Protein AF-A0A8J7CF64-F1 (afdb_monomer_lite)

Radius of gyration: 15.75 Å; chains: 1; bounding box: 37×19×43 Å

pLDDT: mean 83.16, std 11.89, range [47.0, 97.69]

Foldseek 3Di:
DVPVLLVCLVDPCSLLPLVLLPPLCCQVVHDRSHPPDDVVSSVVSNVVVVVVVVVVVCVVVVVVVVVD

Secondary structure (DSSP, 8-state):
-HHHHHHHTTSTTGGGSHHHHH-GGGGTSSS-SSTT--HHHHHHHHHHHHHHHHHHHHHHHHHHHTT-

Structure (mmCIF, N/CA/C/O backbone):
data_AF-A0A8J7CF64-F1
#
_entry.id   AF-A0A8J7CF64-F1
#
loop_
_atom_sit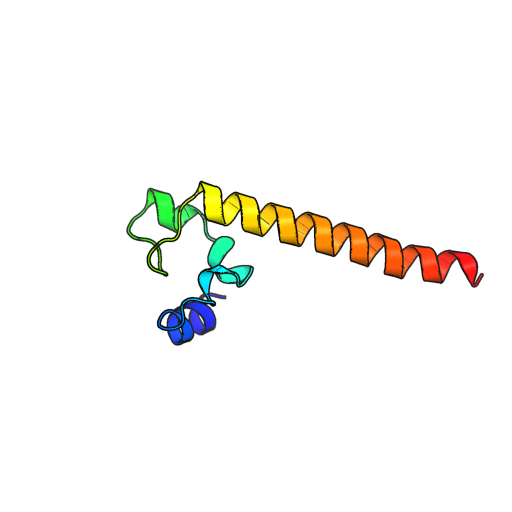e.group_PDB
_atom_site.id
_atom_site.type_symbol
_atom_site.label_atom_id
_atom_site.label_alt_id
_atom_site.label_comp_id
_atom_site.label_asym_id
_atom_site.label_entity_id
_atom_site.label_seq_id
_atom_site.pdbx_PDB_ins_code
_atom_site.Cartn_x
_atom_site.Cartn_y
_atom_site.Cartn_z
_atom_site.occupancy
_atom_site.B_iso_or_equiv
_atom_site.auth_seq_id
_atom_site.auth_comp_id
_atom_site.auth_asym_id
_atom_site.auth_atom_id
_atom_site.pdbx_PDB_model_num
ATOM 1 N N . GLY A 1 1 ? 6.363 -12.669 7.231 1.00 56.16 1 GLY A N 1
ATOM 2 C CA . GLY A 1 1 ? 6.263 -11.196 7.210 1.00 56.16 1 GLY A CA 1
ATOM 3 C C . GLY A 1 1 ? 5.470 -10.584 8.363 1.00 56.16 1 GLY A C 1
ATOM 4 O O . GLY A 1 1 ? 5.471 -9.366 8.454 1.00 56.16 1 GLY A O 1
ATOM 5 N N . SER A 1 2 ? 4.811 -11.351 9.249 1.00 64.50 2 SER A N 1
ATOM 6 C CA . SER A 1 2 ? 3.896 -10.771 10.253 1.00 64.50 2 SER A CA 1
ATOM 7 C C . SER A 1 2 ? 4.557 -10.299 11.555 1.00 64.50 2 SER A C 1
ATOM 9 O O . SER A 1 2 ? 3.973 -9.482 12.254 1.00 64.50 2 SER A O 1
ATOM 11 N N . THR A 1 3 ? 5.781 -10.730 11.879 1.00 76.44 3 THR A N 1
ATOM 12 C CA . THR A 1 3 ? 6.452 -10.379 13.147 1.00 76.44 3 THR A CA 1
ATOM 13 C C . THR A 1 3 ? 6.787 -8.891 13.267 1.00 76.44 3 THR A C 1
ATOM 15 O O . THR A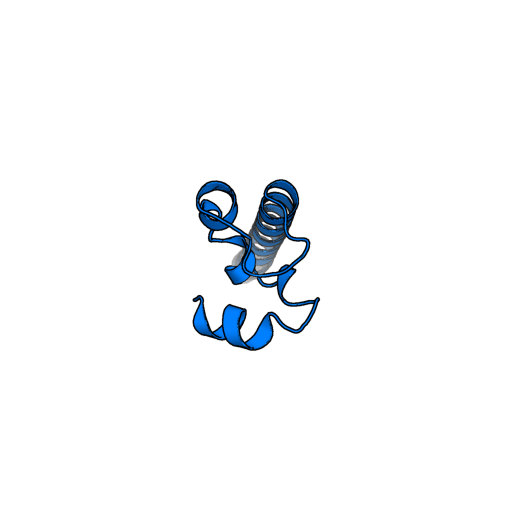 1 3 ? 6.598 -8.306 14.329 1.00 76.44 3 THR A O 1
ATOM 18 N N . ILE A 1 4 ? 7.228 -8.252 12.178 1.00 75.81 4 ILE A N 1
ATOM 19 C CA . ILE A 1 4 ? 7.540 -6.811 12.162 1.00 75.81 4 ILE A CA 1
ATOM 20 C C . ILE A 1 4 ? 6.257 -5.974 12.219 1.00 75.81 4 ILE A C 1
ATOM 22 O O . ILE A 1 4 ? 6.193 -4.989 12.949 1.00 75.81 4 ILE A O 1
ATOM 26 N N . VAL A 1 5 ? 5.218 -6.385 11.485 1.00 78.19 5 VAL A N 1
ATOM 27 C CA . VAL A 1 5 ? 3.922 -5.689 11.469 1.00 78.19 5 VAL A CA 1
ATOM 28 C C . VAL A 1 5 ? 3.249 -5.775 12.842 1.00 78.19 5 VAL A C 1
ATOM 30 O O . VAL A 1 5 ? 2.781 -4.762 13.349 1.00 78.19 5 VAL A O 1
ATOM 33 N N . ALA A 1 6 ? 3.277 -6.946 13.486 1.00 78.75 6 ALA A N 1
ATOM 34 C CA . ALA A 1 6 ? 2.734 -7.137 14.830 1.00 78.75 6 ALA A CA 1
ATOM 35 C C . ALA A 1 6 ? 3.497 -6.332 15.897 1.00 78.75 6 ALA A C 1
ATOM 37 O O . ALA A 1 6 ? 2.880 -5.730 16.770 1.00 78.75 6 ALA A O 1
ATOM 38 N N . ALA A 1 7 ? 4.831 -6.266 15.819 1.00 81.38 7 ALA A N 1
ATOM 39 C CA . ALA A 1 7 ? 5.641 -5.506 16.776 1.00 81.38 7 ALA A CA 1
ATOM 40 C C . ALA A 1 7 ? 5.420 -3.984 16.688 1.00 81.38 7 ALA A C 1
ATOM 42 O O . ALA A 1 7 ? 5.627 -3.263 17.669 1.00 81.38 7 ALA A O 1
ATOM 43 N N . LEU A 1 8 ? 5.021 -3.497 15.512 1.00 81.81 8 LEU A N 1
ATOM 44 C CA . LEU A 1 8 ? 4.868 -2.076 15.219 1.00 81.81 8 LEU A CA 1
ATOM 45 C C . LEU A 1 8 ? 3.402 -1.633 15.110 1.00 81.81 8 LEU A C 1
ATOM 47 O O . LEU A 1 8 ? 3.168 -0.443 14.929 1.00 81.81 8 LEU A O 1
ATOM 51 N N . SER A 1 9 ? 2.421 -2.526 15.271 1.00 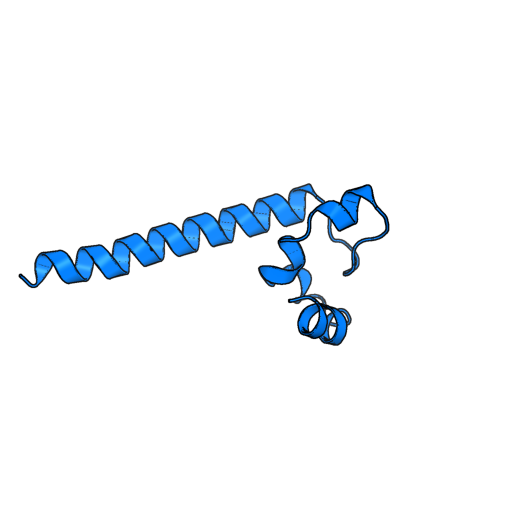80.50 9 SER A N 1
ATOM 52 C CA . SER A 1 9 ? 0.984 -2.222 15.116 1.00 80.50 9 SER A CA 1
ATOM 53 C C . SER A 1 9 ? 0.496 -1.042 15.967 1.00 80.50 9 SER A C 1
ATOM 55 O O . SER A 1 9 ? -0.444 -0.355 15.582 1.00 80.50 9 SER A O 1
ATOM 57 N N . ARG A 1 10 ? 1.191 -0.746 17.077 1.00 80.81 10 ARG A N 1
ATOM 58 C CA . ARG A 1 10 ? 0.986 0.449 17.917 1.00 80.81 10 ARG A CA 1
ATOM 59 C C . ARG A 1 10 ? 1.193 1.785 17.194 1.00 80.81 10 ARG A C 1
ATOM 61 O O . ARG A 1 10 ? 0.773 2.818 17.704 1.00 80.81 10 ARG A O 1
ATOM 68 N N . TYR A 1 11 ? 1.869 1.798 16.047 1.00 84.56 11 TYR A N 1
ATOM 69 C CA . TYR A 1 11 ? 2.126 3.010 15.281 1.00 84.56 11 TYR A CA 1
ATOM 70 C C . TYR A 1 11 ? 1.176 3.119 14.087 1.00 84.56 11 TYR A C 1
ATOM 72 O O . TYR A 1 11 ? 1.163 2.271 13.196 1.00 84.56 11 TYR A O 1
ATOM 80 N N . GLY A 1 12 ? 0.449 4.235 14.005 1.00 81.56 12 GLY A N 1
ATOM 81 C CA . GLY A 1 12 ? -0.571 4.457 12.975 1.00 81.56 12 GLY A CA 1
ATOM 82 C C . GLY A 1 12 ? -0.064 4.506 11.528 1.00 81.56 12 GLY A C 1
ATOM 83 O O . GLY A 1 12 ? -0.876 4.465 10.610 1.00 81.56 12 GLY A O 1
ATOM 84 N N . TRP A 1 13 ? 1.250 4.578 11.291 1.00 86.50 13 TRP A N 1
ATOM 85 C CA . TRP A 1 13 ? 1.837 4.529 9.946 1.00 86.50 13 TRP A CA 1
ATOM 86 C C . TRP A 1 13 ? 2.025 3.097 9.422 1.00 86.50 13 TRP A C 1
ATOM 88 O O . TRP A 1 13 ? 2.181 2.905 8.216 1.00 86.50 13 TRP A O 1
ATOM 98 N N . VAL A 1 14 ? 1.962 2.079 10.290 1.00 88.69 14 VAL A N 1
ATOM 99 C CA . VAL A 1 14 ? 2.181 0.672 9.908 1.00 88.69 14 VAL A CA 1
ATOM 100 C C . VAL A 1 14 ? 1.145 0.167 8.915 1.00 88.69 14 VAL A C 1
ATOM 102 O O . VAL A 1 14 ? 1.472 -0.660 8.065 1.00 88.69 14 VAL A O 1
ATOM 105 N N . LYS A 1 15 ? -0.061 0.743 8.928 1.00 86.25 15 LYS A N 1
ATOM 106 C CA . LYS A 1 15 ? -1.092 0.482 7.917 1.00 86.25 15 LYS A CA 1
ATOM 107 C C . LYS A 1 15 ? -0.636 0.769 6.480 1.00 86.25 15 LYS A C 1
ATOM 109 O O . LYS A 1 15 ? -1.228 0.234 5.558 1.00 86.25 15 LYS A O 1
ATOM 114 N N . TYR A 1 16 ? 0.413 1.565 6.253 1.00 90.19 16 TYR A N 1
ATOM 115 C CA . TYR A 1 16 ? 0.947 1.839 4.908 1.00 90.19 16 TYR A CA 1
ATOM 116 C C . TYR A 1 16 ? 2.113 0.926 4.502 1.00 90.19 16 TYR A C 1
ATOM 118 O O . TYR A 1 16 ? 2.599 1.013 3.371 1.00 90.19 16 TYR A O 1
ATOM 126 N N . ILE A 1 17 ? 2.583 0.043 5.391 1.00 89.75 17 ILE A N 1
ATOM 127 C CA . ILE A 1 17 ? 3.593 -0.957 5.035 1.00 89.75 17 ILE A CA 1
ATOM 128 C C . ILE A 1 17 ? 2.956 -1.967 4.080 1.00 89.75 17 ILE A C 1
ATOM 130 O O . ILE A 1 17 ? 1.885 -2.509 4.357 1.00 89.75 17 ILE A O 1
ATOM 134 N N . LEU A 1 18 ? 3.642 -2.273 2.976 1.00 89.31 18 LEU A N 1
ATOM 135 C CA . LEU A 1 18 ? 3.165 -3.224 1.968 1.00 89.31 18 LEU A CA 1
ATOM 136 C C . LEU A 1 18 ? 2.718 -4.557 2.593 1.00 89.31 18 LEU A C 1
ATOM 138 O O . LEU A 1 18 ? 1.605 -5.021 2.353 1.00 89.31 18 LEU A O 1
ATOM 142 N N . PHE A 1 19 ? 3.562 -5.119 3.461 1.00 87.06 19 PHE A N 1
ATOM 143 C CA . PHE A 1 19 ? 3.325 -6.400 4.127 1.00 87.06 19 PHE A CA 1
ATOM 144 C C . PHE A 1 19 ? 2.131 -6.402 5.088 1.00 87.06 19 PHE A C 1
ATOM 146 O O . PHE A 1 19 ? 1.565 -7.464 5.328 1.00 87.06 19 PHE A O 1
ATOM 153 N N . ALA A 1 20 ? 1.720 -5.243 5.613 1.00 87.56 20 ALA A N 1
ATOM 154 C CA . ALA A 1 20 ? 0.518 -5.139 6.443 1.00 87.56 20 ALA A CA 1
ATOM 155 C C . ALA A 1 20 ? -0.772 -5.309 5.618 1.00 87.56 20 ALA A C 1
ATOM 157 O O . ALA A 1 20 ? -1.800 -5.715 6.153 1.00 87.56 20 ALA A O 1
ATOM 158 N N . ASN A 1 21 ? -0.706 -5.043 4.308 1.00 90.00 21 ASN A N 1
ATOM 159 C CA . ASN A 1 21 ? -1.846 -5.058 3.389 1.00 90.00 21 ASN A CA 1
ATOM 160 C C . ASN A 1 21 ? -1.900 -6.308 2.499 1.00 90.00 21 ASN A C 1
ATOM 162 O O . ASN A 1 21 ? -2.870 -6.486 1.772 1.00 90.00 21 ASN A O 1
ATOM 166 N N . THR A 1 22 ? -0.867 -7.160 2.521 1.00 88.19 22 THR A N 1
ATOM 167 C CA . THR A 1 22 ? -0.779 -8.338 1.638 1.00 88.19 22 THR A CA 1
ATOM 168 C C . THR A 1 22 ? -1.674 -9.488 2.098 1.00 88.19 22 THR A C 1
ATOM 170 O O . THR A 1 22 ? -2.159 -10.253 1.269 1.00 88.19 22 THR A O 1
ATOM 173 N N . ASP A 1 23 ? -1.906 -9.625 3.407 1.00 87.31 23 ASP A N 1
ATOM 174 C CA . ASP A 1 23 ? -2.810 -10.650 3.927 1.00 87.31 23 ASP A CA 1
ATOM 175 C C . ASP A 1 23 ? -4.243 -10.115 3.980 1.00 87.31 23 ASP A C 1
ATOM 177 O O . ASP A 1 23 ? -4.636 -9.454 4.936 1.00 87.31 23 ASP A O 1
ATOM 181 N N . LEU A 1 24 ? -5.028 -10.371 2.933 1.00 87.50 24 LEU A N 1
ATOM 182 C CA . LEU A 1 24 ? -6.428 -9.935 2.865 1.00 87.50 24 LEU A CA 1
ATOM 183 C C . LEU A 1 24 ? -7.383 -10.863 3.628 1.00 87.50 24 LEU A C 1
ATOM 185 O O . LEU A 1 24 ? -8.525 -10.484 3.881 1.00 87.50 24 LEU A O 1
ATOM 189 N N . ARG A 1 25 ? -6.931 -12.058 4.032 1.00 85.06 25 ARG A N 1
ATOM 190 C CA . ARG A 1 25 ? -7.759 -13.015 4.790 1.00 85.06 25 ARG A CA 1
ATOM 191 C C . ARG A 1 25 ? -8.157 -12.462 6.155 1.00 85.06 25 ARG A C 1
ATOM 193 O O . ARG A 1 25 ? -9.229 -12.781 6.652 1.00 85.06 25 ARG A O 1
ATOM 200 N N . GLN A 1 26 ? -7.362 -11.533 6.692 1.00 83.75 26 GLN A N 1
ATOM 201 C CA . GLN A 1 26 ? -7.662 -10.813 7.932 1.00 83.75 26 GLN A CA 1
ATOM 202 C C . GLN A 1 26 ? -8.999 -10.056 7.909 1.00 83.75 26 GLN A C 1
ATOM 204 O O . GLN A 1 26 ? -9.479 -9.690 8.968 1.00 83.75 26 GLN A O 1
ATOM 209 N N . TYR A 1 27 ? -9.587 -9.798 6.733 1.00 85.56 27 TYR A N 1
ATOM 210 C CA . TYR A 1 27 ? -10.898 -9.150 6.605 1.00 85.56 27 TYR A CA 1
ATOM 211 C C . TYR A 1 27 ? -12.071 -10.135 6.565 1.00 85.56 27 TYR A C 1
ATOM 213 O O . TYR A 1 27 ? -13.219 -9.711 6.676 1.00 85.56 27 TYR A O 1
ATOM 221 N N . PHE A 1 28 ? -11.790 -11.424 6.378 1.00 83.31 28 PHE A N 1
ATOM 222 C CA . PHE A 1 28 ? -12.787 -12.491 6.278 1.00 83.31 28 PHE A CA 1
ATOM 223 C C . PHE A 1 28 ? -12.783 -13.394 7.519 1.00 83.31 28 PHE A C 1
ATOM 225 O O . PHE A 1 28 ? -13.842 -13.861 7.928 1.00 83.31 28 PHE A O 1
ATOM 232 N N . ASP A 1 29 ? -11.618 -13.574 8.147 1.00 79.75 29 ASP A N 1
ATOM 233 C CA . ASP A 1 29 ? -11.413 -14.509 9.260 1.00 79.75 29 ASP A CA 1
ATOM 234 C C . ASP A 1 29 ? -11.381 -13.834 10.653 1.00 79.75 29 ASP A C 1
ATOM 236 O O . ASP A 1 29 ? -11.214 -14.519 11.662 1.00 79.75 29 ASP A O 1
ATOM 240 N N . GLY A 1 30 ? -11.524 -12.502 10.757 1.00 68.62 30 GLY A N 1
ATOM 241 C CA . GLY A 1 30 ? -11.496 -11.801 12.050 1.00 68.62 30 GLY A CA 1
ATOM 242 C C . GLY A 1 30 ? -11.208 -10.297 11.985 1.00 68.62 30 GLY A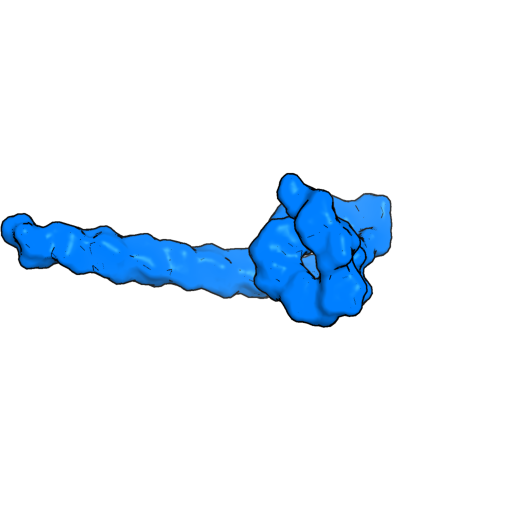 C 1
ATOM 243 O O . GLY A 1 30 ? -11.440 -9.648 10.972 1.00 68.62 30 GLY A O 1
ATOM 244 N N . THR A 1 31 ? -10.744 -9.721 13.102 1.00 69.56 31 THR A N 1
ATOM 245 C CA . THR A 1 31 ? -10.386 -8.295 13.216 1.00 69.56 31 THR A CA 1
ATOM 246 C C . THR A 1 31 ? -9.017 -8.003 12.585 1.00 69.56 31 THR A C 1
ATOM 248 O O . THR A 1 31 ? -8.063 -8.728 12.885 1.00 69.56 31 THR A O 1
ATOM 251 N N . PRO A 1 32 ? -8.876 -6.923 11.793 1.00 73.25 32 PRO A N 1
ATOM 252 C CA . PRO A 1 32 ? -7.596 -6.511 11.220 1.00 73.25 32 PRO A CA 1
ATOM 253 C C . PRO A 1 32 ? -6.509 -6.325 12.284 1.00 73.25 32 PRO A C 1
ATOM 255 O O . PRO A 1 32 ? -6.785 -5.868 13.394 1.00 73.25 32 PRO A O 1
ATOM 258 N N . LEU A 1 33 ? -5.255 -6.619 11.925 1.00 71.00 33 LEU A N 1
ATOM 259 C CA . LEU A 1 33 ? -4.112 -6.518 12.847 1.00 71.00 33 LEU A CA 1
ATOM 260 C C . LEU A 1 33 ? -3.803 -5.068 13.269 1.00 71.00 33 LEU A C 1
ATOM 262 O O . LEU A 1 33 ? -3.125 -4.835 14.270 1.00 71.00 33 LEU A O 1
ATOM 266 N N . VAL A 1 34 ? -4.260 -4.100 12.473 1.00 77.31 34 VAL A N 1
ATOM 267 C CA . VAL A 1 34 ? -4.097 -2.663 12.698 1.00 77.31 34 VAL A CA 1
ATOM 268 C C . VAL A 1 34 ? -5.468 -2.004 12.631 1.00 77.31 34 VAL A C 1
ATOM 270 O O . VAL A 1 34 ? -6.225 -2.192 11.677 1.00 77.31 34 VAL A O 1
ATOM 273 N N . GLU A 1 35 ? -5.776 -1.211 13.651 1.00 75.44 35 GLU A N 1
ATOM 274 C CA . GLU A 1 35 ? -7.061 -0.537 13.785 1.00 75.44 35 GLU A CA 1
ATOM 275 C C . GLU A 1 35 ? -7.297 0.463 12.634 1.00 75.44 35 GLU A C 1
ATOM 277 O O . GLU A 1 35 ? -6.391 1.185 12.205 1.00 75.44 35 GLU A O 1
ATOM 282 N N . GLY A 1 36 ? -8.521 0.487 12.097 1.00 76.81 36 GLY A N 1
ATOM 283 C CA . GLY A 1 36 ? -8.905 1.372 10.989 1.00 76.81 36 GLY A CA 1
ATOM 284 C C . GLY A 1 36 ? -8.487 0.901 9.590 1.00 76.81 36 GLY A C 1
ATOM 285 O O . GLY A 1 36 ? -8.638 1.658 8.630 1.00 76.81 36 GLY A O 1
ATOM 286 N N . MET A 1 37 ? -7.974 -0.324 9.445 1.00 85.75 37 MET A N 1
ATOM 287 C CA . MET A 1 37 ? -7.764 -0.942 8.135 1.00 85.75 37 MET A CA 1
ATOM 288 C C . MET A 1 37 ? -9.065 -1.538 7.578 1.00 85.75 37 MET A C 1
ATOM 290 O O . MET A 1 37 ? -9.809 -2.217 8.282 1.00 85.75 37 MET A O 1
ATOM 294 N N . THR A 1 38 ? -9.326 -1.300 6.292 1.00 89.69 38 THR A N 1
ATOM 295 C CA . THR A 1 38 ? -10.447 -1.885 5.541 1.00 89.69 38 THR A CA 1
ATOM 296 C C . THR A 1 38 ? -9.935 -2.612 4.301 1.00 89.69 38 THR A C 1
ATOM 298 O O . THR A 1 38 ? -8.850 -2.321 3.791 1.00 89.69 38 THR A O 1
ATOM 301 N N . LEU A 1 39 ? -10.748 -3.519 3.755 1.00 89.75 39 LEU A N 1
ATOM 302 C CA . LEU A 1 39 ? -10.412 -4.234 2.522 1.00 89.75 39 LEU A CA 1
ATOM 303 C C . LEU A 1 39 ? -10.118 -3.269 1.356 1.00 89.75 39 LEU A C 1
ATOM 305 O O . LEU A 1 39 ? -9.122 -3.432 0.653 1.00 89.75 39 LEU A O 1
ATOM 309 N N . SER A 1 40 ? -10.928 -2.218 1.192 1.00 91.25 40 SER A N 1
ATOM 310 C CA . SER A 1 40 ? -10.718 -1.192 0.160 1.00 91.25 40 SER A CA 1
ATOM 311 C C . SER A 1 40 ? -9.439 -0.380 0.380 1.00 91.25 40 SER A C 1
ATOM 313 O O . SER A 1 40 ? -8.730 -0.081 -0.585 1.00 91.25 40 SER A O 1
ATOM 315 N N . PHE A 1 41 ? -9.101 -0.067 1.634 1.00 91.94 41 PHE A N 1
ATOM 316 C CA . PHE A 1 41 ? -7.841 0.584 1.982 1.00 91.94 41 PHE A CA 1
ATOM 317 C C . PHE A 1 41 ? -6.642 -0.278 1.563 1.00 91.94 41 PHE A C 1
ATOM 319 O O . PHE A 1 41 ? -5.769 0.210 0.843 1.00 91.94 41 PHE A O 1
ATOM 326 N N . SER A 1 42 ? -6.629 -1.568 1.918 1.00 92.94 42 SER A N 1
ATOM 327 C CA . SER A 1 42 ? -5.525 -2.458 1.537 1.00 92.94 42 SER A CA 1
ATOM 328 C C . SER A 1 42 ? -5.379 -2.616 0.034 1.00 92.94 42 SER A C 1
ATOM 330 O O . SER A 1 42 ? -4.262 -2.515 -0.469 1.00 92.94 42 SER A O 1
ATOM 332 N N . ILE A 1 43 ? -6.481 -2.788 -0.699 1.00 94.75 43 ILE A N 1
ATOM 333 C CA . ILE A 1 43 ? -6.442 -2.860 -2.167 1.00 94.75 43 ILE A CA 1
ATOM 334 C C . ILE A 1 43 ? -5.840 -1.579 -2.757 1.00 94.75 43 ILE A C 1
ATOM 336 O O . ILE A 1 43 ? -4.979 -1.650 -3.632 1.00 94.75 43 ILE A O 1
ATOM 340 N N . THR A 1 44 ? -6.235 -0.411 -2.247 1.00 95.25 44 THR A N 1
ATOM 341 C CA . THR A 1 44 ? -5.714 0.881 -2.718 1.00 95.25 44 THR A CA 1
ATOM 342 C C . THR A 1 44 ? -4.206 1.001 -2.484 1.00 95.25 44 THR A C 1
ATOM 344 O O . THR A 1 44 ? -3.470 1.405 -3.385 1.00 95.25 44 THR A O 1
ATOM 347 N N . VAL A 1 45 ? -3.724 0.605 -1.301 1.00 94.50 45 VAL A N 1
ATOM 348 C CA . VAL A 1 45 ? -2.288 0.602 -0.977 1.00 94.50 45 VAL A CA 1
ATOM 349 C C . VAL A 1 45 ? -1.523 -0.364 -1.884 1.00 94.50 45 VAL A C 1
ATOM 351 O O . VAL A 1 45 ? -0.481 0.006 -2.426 1.00 94.50 45 VAL A O 1
ATOM 354 N N . LEU A 1 46 ? -2.039 -1.578 -2.097 1.00 95.25 46 LEU A N 1
ATOM 355 C CA . LEU A 1 46 ? -1.415 -2.566 -2.981 1.00 95.25 46 LEU A CA 1
ATOM 356 C C . LEU A 1 46 ? -1.307 -2.052 -4.424 1.00 95.25 46 LEU A C 1
ATOM 358 O O . LEU A 1 46 ? -0.243 -2.178 -5.030 1.00 95.25 46 LEU A O 1
ATOM 362 N N . LEU A 1 47 ? -2.363 -1.425 -4.952 1.00 96.94 47 LEU A N 1
ATOM 363 C CA . LEU A 1 47 ? -2.344 -0.807 -6.281 1.00 96.94 47 LEU A CA 1
ATOM 364 C C . LEU A 1 47 ? -1.317 0.328 -6.369 1.00 96.94 47 LEU A C 1
ATOM 366 O O . LEU A 1 47 ? -0.573 0.398 -7.346 1.00 96.94 47 LEU A O 1
ATOM 370 N N . ALA A 1 48 ? -1.225 1.180 -5.345 1.00 97.00 48 ALA A N 1
ATOM 371 C CA . ALA A 1 48 ? -0.233 2.252 -5.308 1.00 97.00 48 ALA A CA 1
ATOM 372 C C . ALA A 1 48 ? 1.202 1.700 -5.377 1.00 97.00 48 ALA A C 1
ATOM 374 O O . ALA A 1 48 ? 1.980 2.125 -6.232 1.00 97.00 48 ALA A O 1
ATOM 375 N N . TYR A 1 49 ? 1.547 0.708 -4.547 1.00 95.75 49 TYR A N 1
ATOM 376 C CA . TYR A 1 49 ? 2.866 0.063 -4.607 1.00 95.75 49 TYR A CA 1
ATOM 377 C C . TYR A 1 49 ? 3.108 -0.653 -5.937 1.00 95.75 49 TYR A C 1
ATOM 379 O O . TYR A 1 49 ? 4.216 -0.581 -6.464 1.00 95.75 49 TYR A O 1
ATOM 387 N N . PHE A 1 50 ? 2.092 -1.305 -6.509 1.00 95.88 50 PHE A N 1
ATOM 388 C CA . PHE A 1 50 ? 2.207 -1.945 -7.818 1.00 95.88 50 PHE A CA 1
ATOM 389 C C . PHE A 1 50 ? 2.584 -0.934 -8.909 1.00 95.88 50 PHE A C 1
ATOM 391 O O . PHE A 1 50 ? 3.526 -1.174 -9.666 1.00 95.88 50 PHE A O 1
ATOM 398 N N . LEU A 1 51 ? 1.909 0.217 -8.960 1.00 97.69 51 LEU A N 1
ATOM 399 C CA . LEU A 1 51 ? 2.224 1.285 -9.912 1.00 97.69 51 LEU A CA 1
ATOM 400 C C . LEU A 1 51 ? 3.621 1.869 -9.675 1.00 97.69 51 LEU A C 1
ATOM 402 O O . LEU A 1 51 ? 4.371 2.050 -10.632 1.00 97.69 51 LEU A O 1
ATOM 406 N N . ILE A 1 52 ? 3.998 2.106 -8.414 1.00 96.81 52 ILE A N 1
ATOM 407 C CA . ILE A 1 52 ? 5.333 2.605 -8.053 1.00 96.81 52 ILE A CA 1
ATOM 408 C C . ILE A 1 52 ? 6.415 1.627 -8.517 1.00 96.81 52 ILE A C 1
ATOM 410 O O . ILE A 1 52 ? 7.375 2.047 -9.158 1.00 96.81 52 ILE A O 1
ATOM 414 N N . PHE A 1 53 ? 6.268 0.329 -8.244 1.00 95.69 53 PHE A N 1
ATOM 415 C CA . PHE A 1 53 ? 7.251 -0.666 -8.670 1.00 95.69 53 PHE A CA 1
ATOM 416 C C . PHE A 1 53 ? 7.324 -0.809 -10.188 1.00 95.69 53 PHE A C 1
ATOM 418 O O . PHE A 1 53 ? 8.426 -0.937 -10.711 1.00 95.69 53 PHE A O 1
ATOM 425 N N . ASN A 1 54 ? 6.200 -0.738 -10.905 1.00 95.44 54 ASN A N 1
ATOM 426 C CA . ASN A 1 54 ? 6.210 -0.759 -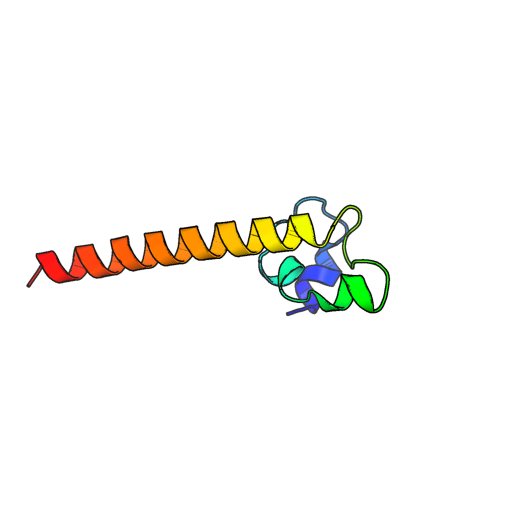12.371 1.00 95.44 54 ASN A CA 1
ATOM 427 C C . ASN A 1 54 ? 6.887 0.487 -12.953 1.00 95.44 54 ASN A C 1
ATOM 429 O O . ASN A 1 54 ? 7.698 0.367 -13.869 1.00 95.44 54 ASN A O 1
ATOM 433 N N . LEU A 1 55 ? 6.614 1.669 -12.398 1.00 96.00 55 LEU A N 1
ATOM 434 C CA . LEU A 1 55 ? 7.254 2.911 -12.827 1.00 96.00 55 LEU A CA 1
ATOM 435 C C . LEU A 1 55 ? 8.760 2.893 -12.536 1.00 96.00 55 LEU A C 1
ATOM 437 O O . LEU A 1 55 ? 9.559 3.236 -13.402 1.00 96.00 55 LEU A O 1
ATOM 441 N N . LEU A 1 56 ? 9.158 2.456 -11.339 1.00 94.69 56 LEU A N 1
ATOM 442 C CA . LEU A 1 56 ? 10.568 2.296 -10.979 1.00 94.69 56 LEU A CA 1
ATOM 443 C C . LEU A 1 56 ? 11.258 1.266 -11.869 1.00 94.69 56 LEU A C 1
ATOM 445 O O . LEU A 1 56 ? 12.353 1.531 -12.352 1.00 94.69 56 LEU A O 1
ATOM 449 N N . SER A 1 57 ? 10.613 0.123 -12.110 1.00 91.94 57 SER A N 1
ATOM 450 C CA . SER A 1 57 ? 11.079 -0.909 -13.036 1.00 91.94 57 SER A CA 1
ATOM 451 C C . SER A 1 57 ? 11.338 -0.300 -14.413 1.00 91.94 57 SER A C 1
ATOM 453 O O . SER A 1 57 ? 12.468 -0.350 -14.894 1.00 91.94 57 SER A O 1
ATOM 455 N N . TRP A 1 58 ? 10.347 0.387 -14.991 1.00 91.19 58 TRP A N 1
ATOM 456 C CA . TRP A 1 58 ? 10.496 1.083 -16.269 1.00 91.19 58 TRP A CA 1
ATOM 457 C C . TRP A 1 58 ? 11.688 2.041 -16.243 1.00 91.19 58 TRP A C 1
ATOM 459 O O . TRP A 1 58 ? 12.562 1.940 -17.096 1.00 91.19 58 TRP A O 1
ATOM 469 N N . ILE A 1 59 ? 11.767 2.950 -15.268 1.00 90.06 59 ILE A N 1
ATOM 470 C CA . ILE A 1 59 ? 12.847 3.948 -15.187 1.00 90.06 59 ILE A CA 1
ATOM 471 C C . ILE A 1 59 ? 14.222 3.273 -15.099 1.00 90.06 59 ILE A C 1
ATOM 473 O O . ILE A 1 59 ? 15.159 3.691 -15.781 1.00 90.06 59 ILE A O 1
ATOM 477 N N . LEU A 1 60 ? 14.355 2.234 -14.273 1.00 89.50 60 LEU A N 1
ATOM 478 C CA . LEU A 1 60 ? 15.614 1.518 -14.075 1.00 89.50 60 LEU A CA 1
ATOM 479 C C . LEU A 1 60 ? 16.036 0.732 -15.322 1.00 89.50 60 LEU A C 1
ATOM 481 O O . LEU A 1 60 ? 17.226 0.720 -15.639 1.00 89.50 60 LEU A O 1
ATOM 485 N N . PHE A 1 61 ? 15.096 0.106 -16.035 1.00 85.12 61 PHE A N 1
ATOM 486 C CA . PHE A 1 61 ? 15.389 -0.652 -17.255 1.00 85.12 61 PHE A CA 1
ATOM 487 C C . PHE A 1 61 ? 15.613 0.259 -18.469 1.00 85.12 61 PHE A C 1
ATOM 489 O O . PHE A 1 61 ? 16.609 0.103 -19.167 1.00 85.12 61 PHE A O 1
ATOM 496 N N . MET A 1 62 ? 14.795 1.295 -18.656 1.00 76.69 62 MET A N 1
ATOM 497 C CA . MET A 1 62 ? 14.919 2.229 -19.781 1.00 76.69 62 MET A CA 1
ATOM 498 C C . MET A 1 62 ? 16.241 3.012 -19.743 1.00 76.69 62 MET A C 1
ATOM 500 O O . MET A 1 62 ? 16.831 3.302 -20.780 1.00 76.69 62 MET A O 1
ATOM 504 N N . LYS A 1 63 ? 16.766 3.314 -18.545 1.00 60.69 63 LYS A N 1
ATOM 505 C CA . LYS A 1 63 ? 18.084 3.954 -18.397 1.00 60.69 63 LYS A CA 1
ATOM 506 C C . LYS A 1 63 ? 19.251 3.022 -18.767 1.00 60.69 63 LYS A C 1
ATOM 508 O O . LYS A 1 63 ? 20.344 3.518 -19.024 1.00 60.69 63 LYS A O 1
ATOM 513 N N . ARG A 1 64 ? 19.044 1.699 -18.783 1.00 59.09 64 ARG A N 1
ATOM 514 C CA . ARG A 1 64 ? 20.051 0.713 -19.216 1.00 59.09 64 ARG A CA 1
ATOM 515 C C . ARG A 1 64 ? 20.042 0.505 -20.732 1.00 59.09 64 ARG A C 1
ATOM 517 O O . ARG A 1 64 ? 21.114 0.295 -21.287 1.00 59.09 64 ARG A O 1
ATOM 524 N N . ASP A 1 65 ? 18.891 0.645 -21.388 1.00 58.81 65 ASP A N 1
ATOM 525 C CA . ASP A 1 65 ? 18.770 0.454 -22.843 1.00 58.81 65 ASP A CA 1
ATOM 526 C C . ASP A 1 65 ? 19.373 1.607 -23.672 1.00 58.81 65 ASP A C 1
ATOM 528 O O . ASP A 1 65 ? 19.806 1.389 -24.797 1.00 58.81 65 ASP A O 1
ATOM 532 N N . VAL A 1 66 ? 19.469 2.827 -23.125 1.00 57.88 66 VAL A N 1
ATOM 533 C CA . VAL A 1 66 ? 20.056 4.000 -23.823 1.00 57.88 66 VAL A CA 1
ATOM 534 C C . VAL A 1 66 ? 21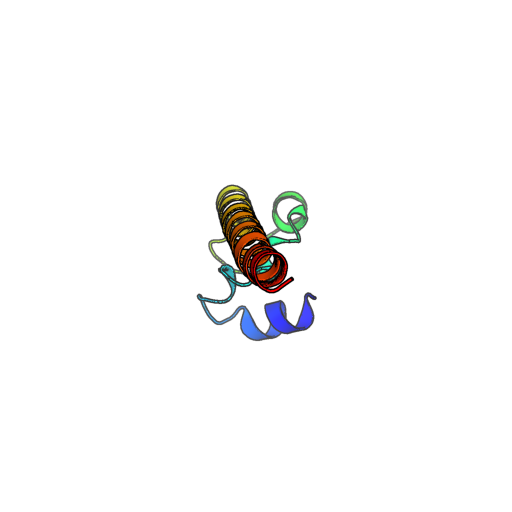.594 4.042 -23.744 1.00 57.88 66 VAL A C 1
ATOM 536 O O . VAL A 1 66 ? 22.230 4.819 -24.448 1.00 57.88 66 VAL A O 1
ATOM 539 N N . ALA A 1 67 ? 22.211 3.220 -22.891 1.00 55.62 67 ALA A N 1
ATOM 540 C CA . ALA A 1 67 ? 23.666 3.170 -22.709 1.00 55.62 67 ALA A CA 1
ATOM 541 C C . ALA A 1 67 ? 24.352 2.005 -23.457 1.00 55.62 67 ALA A C 1
ATOM 543 O O . ALA A 1 67 ? 25.505 1.703 -23.144 1.00 55.62 67 ALA A O 1
ATOM 544 N N . SER A 1 68 ? 23.655 1.339 -24.390 1.00 47.00 68 SER A N 1
ATOM 545 C CA . SER A 1 68 ? 24.249 0.347 -25.308 1.00 47.00 68 SER A CA 1
ATOM 546 C C . SER A 1 68 ? 24.636 0.965 -26.645 1.00 47.00 68 SER A C 1
ATOM 548 O O . SER A 1 68 ? 23.864 1.813 -27.142 1.00 47.00 68 SER A O 1
#

Sequence (68 aa):
GSTIVAALSRYGWVKYILFANTDLRQYFDGTPLVEGMTLSFSITVLLAYFLIFNLLSWILFMKRDVAS